Protein AF-A0A257ZHX4-F1 (afdb_monomer_lite)

Radius of gyration: 22.16 Å; chains: 1; bounding box: 63×64×42 Å

Secondary structure (DSSP, 8-state):
--------------PPPPPS---B-STTSSTT-------TT--TTTGGG--------------S-TTSPPP------EEETTEEE-B-TTS-B-

pLDDT: mean 87.02, std 14.33, range [40.84, 96.75]

Sequence (94 aa):
MKLFSLTATLATLATPALSDQPVWDTFNGTLAATKFADAESLTPESISRLERAWEVRTGDVSDGSGDLPETVWSATPIYANETLYLGTPFYRIL

Structure (mmCIF, N/CA/C/O backbone):
data_AF-A0A257ZHX4-F1
#
_entry.id   AF-A0A257ZHX4-F1
#
loop_
_atom_site.group_PDB
_atom_site.id
_atom_site.type_symbol
_atom_site.label_atom_id
_atom_site.label_alt_id
_atom_site.label_comp_id
_atom_site.label_asym_id
_atom_site.label_entity_id
_atom_site.label_seq_id
_atom_site.pdbx_PDB_ins_code
_atom_site.Cartn_x
_atom_site.Cartn_y
_atom_site.Cartn_z
_atom_site.occupancy
_atom_site.B_iso_or_equiv
_atom_site.auth_seq_id
_atom_site.auth_comp_id
_atom_site.auth_asym_id
_atom_site.auth_atom_id
_atom_site.pdbx_PDB_model_num
ATOM 1 N N . MET A 1 1 ? -40.909 -46.155 21.821 1.00 41.62 1 MET A N 1
ATOM 2 C CA . MET A 1 1 ? -41.057 -45.011 20.897 1.00 41.62 1 MET A CA 1
ATOM 3 C C . MET A 1 1 ? -39.836 -44.118 21.097 1.00 41.62 1 MET A C 1
ATOM 5 O O . MET A 1 1 ? -39.742 -43.480 22.134 1.00 41.62 1 MET A O 1
ATOM 9 N N . LYS A 1 2 ? -38.815 -44.218 20.233 1.00 40.84 2 LYS A N 1
ATOM 10 C CA . LYS A 1 2 ? -37.549 -43.476 20.391 1.00 40.84 2 LYS A CA 1
ATOM 11 C C . LYS A 1 2 ? -37.723 -42.082 19.784 1.00 40.84 2 LYS A C 1
ATOM 13 O O . LYS A 1 2 ? -37.907 -41.983 18.576 1.00 40.84 2 LYS A O 1
ATOM 18 N N . LEU A 1 3 ? -37.702 -41.038 20.613 1.00 45.91 3 LEU A N 1
ATOM 19 C CA . LEU A 1 3 ? -37.600 -39.658 20.137 1.00 45.91 3 LEU A CA 1
ATOM 20 C C . LEU A 1 3 ? -36.177 -39.435 19.608 1.00 45.91 3 LEU A C 1
ATOM 22 O O . LEU A 1 3 ? -35.213 -39.580 20.355 1.00 45.91 3 LEU A O 1
ATOM 26 N N . PHE A 1 4 ? -36.053 -39.092 18.329 1.00 48.56 4 PHE A N 1
ATOM 27 C CA . PHE A 1 4 ? -34.826 -38.534 17.769 1.00 48.56 4 PHE A CA 1
ATOM 28 C C . PHE A 1 4 ? -34.856 -37.016 17.982 1.00 48.56 4 PHE A C 1
ATOM 30 O O . PHE A 1 4 ? -35.714 -36.337 17.422 1.00 48.56 4 PHE A O 1
ATOM 37 N N . SER A 1 5 ? -33.945 -36.486 18.802 1.00 56.19 5 SER A N 1
ATOM 38 C CA . SER A 1 5 ? -33.716 -35.040 18.901 1.00 56.19 5 SER A CA 1
ATOM 39 C C . SER A 1 5 ? -32.950 -34.565 17.671 1.00 56.19 5 SER A C 1
ATOM 41 O O . SER A 1 5 ? -31.840 -35.027 17.411 1.00 56.19 5 SER A O 1
ATOM 43 N N . LEU A 1 6 ? -33.549 -33.645 16.918 1.00 56.22 6 LEU A N 1
ATOM 44 C CA . LEU A 1 6 ? -32.917 -32.965 15.795 1.00 56.22 6 LEU A CA 1
ATOM 45 C C . LEU A 1 6 ? -32.160 -31.745 16.341 1.00 56.22 6 LEU A C 1
ATOM 47 O O . LEU A 1 6 ? -32.764 -30.720 16.650 1.00 56.22 6 LEU A O 1
ATOM 51 N N . THR A 1 7 ? -30.846 -31.854 16.521 1.00 59.16 7 THR A N 1
ATOM 52 C CA . THR A 1 7 ? -30.015 -30.710 16.919 1.00 59.16 7 THR A CA 1
ATOM 53 C C . THR A 1 7 ? -29.751 -29.855 15.681 1.00 59.16 7 THR A C 1
ATOM 55 O O . THR A 1 7 ? -28.979 -30.247 14.810 1.00 59.16 7 THR A O 1
ATOM 58 N N . ALA A 1 8 ? -30.415 -28.705 15.568 1.00 61.91 8 ALA A N 1
ATOM 59 C CA . ALA A 1 8 ? -30.152 -27.747 14.500 1.00 61.91 8 ALA A CA 1
ATOM 60 C C . ALA A 1 8 ? -28.822 -27.026 14.769 1.00 61.91 8 ALA A C 1
ATOM 62 O O . ALA A 1 8 ? -28.694 -26.284 15.742 1.00 61.91 8 ALA A O 1
ATOM 63 N N . THR A 1 9 ? -27.820 -27.249 13.922 1.00 65.56 9 THR A N 1
ATOM 64 C CA . THR A 1 9 ? -26.568 -26.487 13.947 1.00 65.56 9 THR A CA 1
ATOM 65 C C . THR A 1 9 ? -26.815 -25.136 13.275 1.00 65.56 9 THR A C 1
ATOM 67 O O . THR A 1 9 ? -27.001 -25.080 12.060 1.00 65.56 9 THR A O 1
ATOM 70 N N . LEU A 1 10 ? -26.852 -24.041 14.042 1.00 65.88 10 LEU A N 1
ATOM 71 C CA . LEU A 1 10 ? -26.828 -22.699 13.458 1.00 65.88 10 LEU A CA 1
ATOM 72 C C . LEU A 1 10 ? -25.433 -22.445 12.878 1.00 65.88 10 LEU A C 1
ATOM 74 O O . LEU A 1 10 ? -24.462 -22.324 13.622 1.00 65.88 10 LEU A O 1
ATOM 78 N N . ALA A 1 11 ? -25.337 -22.346 11.555 1.00 64.25 11 ALA A N 1
ATOM 79 C CA . ALA A 1 11 ? -24.163 -21.783 10.908 1.00 64.25 11 ALA A CA 1
ATOM 80 C C . ALA A 1 11 ? -24.179 -20.262 11.123 1.00 64.25 11 ALA A C 1
ATOM 82 O O . ALA A 1 11 ? -25.008 -19.555 10.552 1.00 64.25 11 ALA A O 1
ATOM 83 N N . THR A 1 12 ? -23.288 -19.751 11.970 1.00 66.75 12 THR A N 1
ATOM 84 C CA . THR A 1 12 ? -23.017 -18.313 12.063 1.00 66.75 12 THR A CA 1
ATOM 85 C C . THR A 1 12 ? -22.351 -17.867 10.767 1.00 66.75 12 THR A C 1
ATOM 87 O O . THR A 1 12 ? -21.180 -18.165 10.537 1.00 66.75 12 THR A O 1
ATOM 90 N N . LEU A 1 13 ? -23.096 -17.175 9.905 1.00 65.88 13 LEU A N 1
ATOM 91 C CA . LEU A 1 13 ? -22.505 -16.449 8.787 1.00 65.88 13 LEU A CA 1
ATOM 92 C C . LEU A 1 13 ? -21.652 -15.324 9.379 1.00 65.88 13 LEU A C 1
ATOM 94 O O . LEU A 1 13 ? -22.164 -14.493 10.128 1.00 65.88 13 LEU A O 1
ATOM 98 N N . ALA A 1 14 ? -20.352 -15.326 9.089 1.00 63.59 14 ALA A N 1
ATOM 99 C CA . ALA A 1 14 ? -19.483 -14.225 9.468 1.00 63.59 14 ALA A CA 1
ATOM 100 C C . ALA A 1 14 ? -19.922 -12.980 8.689 1.00 63.59 14 ALA A C 1
ATOM 102 O O . ALA A 1 14 ? -19.848 -12.951 7.460 1.00 63.59 14 ALA A O 1
ATOM 103 N N . THR A 1 15 ? -20.412 -11.966 9.398 1.00 64.25 15 THR A N 1
ATOM 104 C CA . THR A 1 15 ? -20.640 -10.648 8.811 1.00 64.25 15 THR A CA 1
ATOM 105 C C . THR A 1 15 ? -19.277 -10.086 8.404 1.00 64.25 15 THR A C 1
ATOM 107 O O . THR A 1 15 ? -18.366 -10.116 9.238 1.00 64.25 15 THR A O 1
ATOM 110 N N . PRO A 1 16 ? -19.088 -9.600 7.164 1.00 66.31 16 PRO A N 1
ATOM 111 C CA . PRO A 1 16 ? -17.849 -8.922 6.811 1.00 66.31 16 PRO A CA 1
ATOM 112 C C . PRO A 1 16 ? -17.652 -7.751 7.776 1.00 66.31 16 PRO A C 1
ATOM 114 O O . PRO A 1 16 ? -18.567 -6.951 7.983 1.00 66.31 16 PRO A O 1
ATOM 117 N N . ALA A 1 17 ? -16.485 -7.694 8.413 1.00 66.75 17 ALA A N 1
ATOM 118 C CA . ALA A 1 17 ? -16.132 -6.563 9.252 1.00 66.75 17 ALA A CA 1
ATOM 119 C C . ALA A 1 17 ? -16.093 -5.309 8.369 1.00 66.75 17 ALA A C 1
ATOM 121 O O . ALA A 1 17 ? -15.441 -5.302 7.323 1.00 66.75 17 ALA A O 1
ATOM 122 N N . LEU A 1 18 ? -16.820 -4.268 8.773 1.00 68.81 18 LEU A N 1
ATOM 123 C CA . LEU A 1 18 ? -16.681 -2.949 8.168 1.00 68.81 18 LEU A CA 1
ATOM 124 C C . LEU A 1 18 ? -15.286 -2.419 8.513 1.00 68.81 18 LEU A C 1
ATOM 126 O O . LEU A 1 18 ? -14.844 -2.557 9.651 1.00 68.81 18 LEU A O 1
ATOM 130 N N . SER A 1 19 ? -14.590 -1.851 7.529 1.00 75.94 19 SER A N 1
ATOM 131 C CA . SER A 1 19 ? -13.330 -1.154 7.789 1.00 75.94 19 SER A CA 1
ATOM 132 C C . SER A 1 19 ? -13.611 0.099 8.611 1.00 75.94 19 SER A C 1
ATOM 134 O O . SER A 1 19 ? -14.458 0.902 8.218 1.00 75.94 19 SER A O 1
ATOM 136 N N . ASP A 1 20 ? -12.857 0.301 9.691 1.00 82.94 20 ASP A N 1
ATOM 137 C CA . ASP A 1 20 ? -12.895 1.545 10.472 1.00 82.94 20 ASP A CA 1
ATOM 138 C C . ASP A 1 20 ? -12.445 2.756 9.633 1.00 82.94 20 ASP A C 1
ATOM 140 O O . ASP A 1 20 ? -12.836 3.888 9.900 1.00 82.94 20 ASP A O 1
ATOM 144 N N . GLN A 1 21 ? -11.642 2.516 8.589 1.00 85.50 21 GLN A N 1
ATOM 145 C CA . GLN A 1 21 ? -11.196 3.514 7.616 1.00 85.50 21 GLN A CA 1
ATOM 146 C C . GLN A 1 21 ? -11.487 3.023 6.192 1.00 85.50 21 GLN A C 1
ATOM 148 O O . GLN A 1 21 ? -10.648 2.360 5.574 1.00 85.50 21 GLN A O 1
ATOM 153 N N . PRO A 1 22 ? -12.690 3.291 5.652 1.00 87.56 22 PRO A N 1
ATOM 154 C CA . PRO A 1 22 ? -13.109 2.767 4.353 1.00 87.56 22 PRO A CA 1
ATOM 155 C C . PRO A 1 22 ? -12.551 3.554 3.156 1.00 87.56 22 PRO A C 1
ATOM 157 O O . PRO A 1 22 ? -12.795 3.163 2.018 1.00 87.56 22 PRO A O 1
ATOM 160 N N . VAL A 1 23 ? -11.836 4.664 3.376 1.00 91.94 23 VAL A N 1
ATOM 161 C CA . VAL A 1 23 ? -11.325 5.532 2.303 1.00 91.94 23 VAL A CA 1
ATOM 162 C C . VAL A 1 23 ? -9.923 6.048 2.634 1.00 91.94 23 VAL A C 1
ATOM 164 O O . VAL A 1 23 ? -9.664 6.516 3.737 1.00 91.94 23 VAL A O 1
ATOM 167 N N . TRP A 1 24 ? -9.038 5.994 1.640 1.00 95.25 24 TRP A N 1
ATOM 168 C CA . TRP A 1 24 ? -7.734 6.653 1.589 1.00 95.25 24 TRP A CA 1
ATOM 169 C C . TRP A 1 24 ? -7.505 7.133 0.150 1.00 95.25 24 TRP A C 1
ATOM 171 O O . TRP A 1 24 ? -6.779 6.519 -0.632 1.00 95.25 24 TRP A O 1
ATOM 181 N N . ASP A 1 25 ? -8.206 8.196 -0.237 1.00 94.56 25 ASP A N 1
ATOM 182 C CA . ASP A 1 25 ? -8.335 8.658 -1.627 1.00 94.56 25 ASP A CA 1
ATOM 183 C C . ASP A 1 25 ? -7.343 9.769 -2.013 1.00 94.56 25 ASP A C 1
ATOM 185 O O . ASP A 1 25 ? -7.307 10.224 -3.157 1.00 94.56 25 ASP A O 1
ATOM 189 N N . THR A 1 26 ? -6.479 10.173 -1.081 1.00 94.50 26 THR A N 1
ATOM 190 C CA . THR A 1 26 ? -5.400 11.135 -1.320 1.00 94.50 26 THR A CA 1
ATOM 191 C C . THR A 1 26 ? -4.045 10.541 -0.954 1.00 94.50 26 THR A C 1
ATOM 193 O O . THR A 1 26 ? -3.932 9.680 -0.082 1.00 94.50 26 THR A O 1
ATOM 196 N N . PHE A 1 27 ? -2.976 11.046 -1.579 1.00 93.19 27 PHE A N 1
ATOM 197 C CA . PHE A 1 27 ? -1.614 10.534 -1.378 1.00 93.19 27 PHE A CA 1
ATOM 198 C C . PHE A 1 27 ? -1.164 10.530 0.097 1.00 93.19 27 PHE A C 1
ATOM 200 O O . PHE A 1 27 ? -0.326 9.729 0.483 1.00 93.19 27 PHE A O 1
ATOM 207 N N . ASN A 1 28 ? -1.7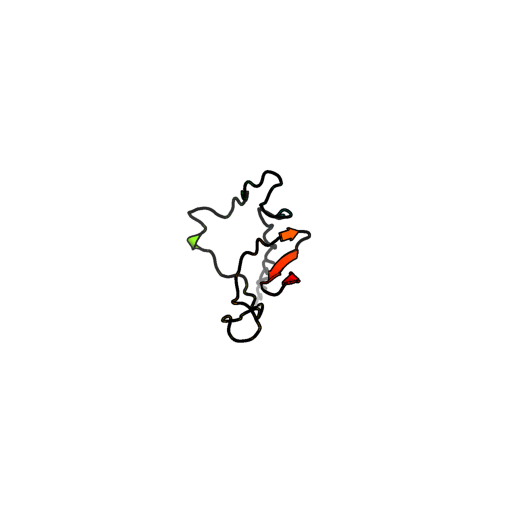10 11.401 0.950 1.00 95.25 28 ASN A N 1
ATOM 208 C CA . ASN A 1 28 ? -1.322 11.508 2.361 1.00 95.25 28 ASN A CA 1
ATOM 209 C C . ASN A 1 28 ? -2.511 11.340 3.326 1.00 95.25 28 ASN A C 1
ATOM 211 O O . ASN A 1 28 ? -2.501 11.915 4.417 1.00 95.25 28 ASN A O 1
ATOM 215 N N . GLY A 1 29 ? -3.536 10.584 2.928 1.00 92.62 29 GLY A N 1
ATOM 216 C CA . GLY A 1 29 ? -4.738 10.311 3.723 1.00 92.62 29 GLY A CA 1
ATOM 217 C C . GLY A 1 29 ? -5.747 11.457 3.699 1.00 92.62 29 GLY A C 1
ATOM 218 O O . GLY A 1 29 ? -6.911 11.246 3.388 1.00 92.62 29 GLY A O 1
ATOM 219 N N . THR A 1 30 ? -5.292 12.694 3.912 1.00 91.44 30 THR A N 1
ATOM 220 C CA . THR A 1 30 ? -6.105 13.909 3.755 1.00 91.44 30 THR A CA 1
ATOM 221 C C . THR A 1 30 ? -5.418 14.940 2.858 1.00 91.44 30 THR A C 1
ATOM 223 O O . THR A 1 30 ? -4.196 14.924 2.684 1.00 91.44 30 THR A O 1
ATOM 226 N N . LEU A 1 31 ? -6.182 15.915 2.350 1.00 93.62 31 LEU A N 1
ATOM 227 C CA . LEU A 1 31 ? -5.632 17.071 1.622 1.00 93.62 31 LEU A CA 1
ATOM 228 C C . LEU A 1 31 ? -4.692 17.937 2.481 1.00 93.62 31 LEU A C 1
ATOM 230 O O . LEU A 1 31 ? -3.832 18.626 1.940 1.00 93.62 31 LEU A O 1
ATOM 234 N N . ALA A 1 32 ? -4.815 17.872 3.810 1.00 95.75 32 ALA A N 1
ATOM 235 C CA . ALA A 1 32 ? -3.896 18.512 4.754 1.00 95.75 32 ALA A CA 1
ATOM 236 C C . ALA A 1 32 ? -2.596 17.710 4.977 1.00 95.75 32 ALA A C 1
ATOM 238 O O . ALA A 1 32 ? -1.732 18.133 5.739 1.00 95.75 32 ALA A O 1
ATOM 239 N N . ALA A 1 33 ? -2.455 16.557 4.318 1.00 95.56 33 ALA A N 1
ATOM 240 C CA . ALA A 1 33 ? -1.286 15.690 4.342 1.00 95.56 33 ALA A CA 1
ATOM 241 C C . ALA A 1 33 ? -0.866 15.163 5.726 1.00 95.56 33 ALA A C 1
ATOM 243 O O . ALA A 1 33 ? 0.319 14.975 5.998 1.00 95.56 33 ALA A O 1
ATOM 244 N N . THR A 1 34 ? -1.838 14.875 6.592 1.00 94.50 34 THR A N 1
ATOM 245 C CA . THR A 1 34 ? -1.586 14.435 7.975 1.00 94.50 34 THR A CA 1
ATOM 246 C C . THR A 1 34 ? -1.078 13.000 8.097 1.00 94.50 34 THR A C 1
ATOM 248 O O . THR A 1 34 ? -0.476 12.668 9.115 1.00 94.50 34 THR A O 1
ATOM 251 N N . LYS A 1 35 ? -1.336 12.142 7.096 1.00 94.75 35 LYS A N 1
ATOM 252 C CA . LYS A 1 35 ? -1.102 10.686 7.154 1.00 94.75 35 LYS A CA 1
ATOM 253 C C . LYS A 1 35 ? -1.766 10.006 8.366 1.00 94.75 35 LYS A C 1
ATOM 255 O O . LYS A 1 35 ? -1.310 8.958 8.812 1.00 94.75 35 LYS A O 1
ATOM 260 N N . PHE A 1 36 ? -2.827 10.605 8.905 1.00 93.50 36 PHE A N 1
ATOM 261 C CA . PHE A 1 36 ? -3.568 10.074 10.046 1.00 93.50 36 PHE A CA 1
ATOM 262 C C . PHE A 1 36 ? -4.652 9.096 9.576 1.00 93.50 36 PHE A C 1
ATOM 264 O O . PHE A 1 36 ? -5.399 9.423 8.657 1.00 93.50 36 PHE A O 1
ATOM 271 N N . ALA A 1 37 ? -4.732 7.929 10.218 1.00 91.38 37 ALA A N 1
ATOM 272 C CA . ALA A 1 37 ? -5.791 6.941 10.031 1.00 91.38 37 ALA A CA 1
ATOM 273 C C . ALA A 1 37 ? -6.618 6.851 11.319 1.00 91.38 37 ALA A C 1
ATOM 275 O O . ALA A 1 37 ? -6.056 6.584 12.380 1.00 91.38 37 ALA A O 1
ATOM 276 N N . ASP A 1 38 ? -7.932 7.037 11.224 1.00 88.06 38 ASP A N 1
ATOM 277 C CA . ASP A 1 38 ? -8.851 6.964 12.368 1.00 88.06 38 ASP A CA 1
ATOM 278 C C . ASP A 1 38 ? -9.407 5.535 12.532 1.00 88.06 38 ASP A C 1
ATOM 280 O O . ASP A 1 38 ? -10.593 5.271 12.350 1.00 88.06 38 ASP A O 1
ATOM 284 N N . ALA A 1 39 ? -8.502 4.570 12.739 1.00 90.44 39 ALA A N 1
ATOM 285 C CA . ALA A 1 39 ? -8.831 3.151 12.889 1.00 90.44 39 ALA A CA 1
ATOM 286 C C . ALA A 1 39 ? -8.837 2.745 14.371 1.00 90.44 39 ALA A C 1
ATOM 288 O O . ALA A 1 39 ? -7.780 2.522 14.963 1.00 90.44 39 ALA A O 1
ATOM 289 N N . GLU A 1 40 ? -10.022 2.628 14.969 1.00 89.88 40 GLU A N 1
ATOM 290 C CA . GLU A 1 40 ? -10.185 2.367 16.406 1.00 89.88 40 GLU A CA 1
ATOM 291 C C . GLU A 1 40 ? -9.833 0.925 16.813 1.00 89.88 40 GLU A C 1
ATOM 293 O O . GLU A 1 40 ? -9.392 0.679 17.937 1.00 89.88 40 GLU A O 1
ATOM 298 N N . SER A 1 41 ? -9.990 -0.047 15.909 1.00 88.44 41 SER A N 1
ATOM 299 C CA . SER A 1 41 ? -9.702 -1.464 16.178 1.00 88.44 41 SER A CA 1
ATOM 300 C C . SER A 1 41 ? -8.207 -1.797 16.261 1.00 88.44 41 SER A C 1
ATOM 302 O O . SER A 1 41 ? -7.838 -2.852 16.796 1.00 88.44 41 SER A O 1
ATOM 304 N N . LEU A 1 42 ? -7.332 -0.917 15.761 1.00 90.62 42 LEU A N 1
ATOM 305 C CA . LEU A 1 42 ? -5.879 -1.088 15.760 1.00 90.62 42 LEU A CA 1
ATOM 306 C C . LEU A 1 42 ? -5.248 -0.341 16.943 1.00 90.62 42 LEU A C 1
ATOM 308 O O . LEU A 1 42 ? -4.823 0.806 16.830 1.00 90.62 42 LEU A O 1
ATOM 312 N N . THR A 1 43 ? -5.151 -1.019 18.086 1.00 94.12 43 THR A N 1
ATOM 313 C CA . THR A 1 43 ? -4.586 -0.486 19.333 1.00 94.12 43 THR A CA 1
ATOM 314 C C . THR A 1 43 ? -3.271 -1.195 19.689 1.00 94.12 43 THR A C 1
ATOM 316 O O . THR A 1 43 ? -2.989 -2.279 19.159 1.00 94.12 43 THR A O 1
ATOM 319 N N . PRO A 1 44 ? -2.454 -0.653 20.617 1.00 96.31 44 PRO A N 1
ATOM 320 C CA . PRO A 1 44 ? -1.264 -1.345 21.124 1.00 96.31 44 PRO A CA 1
ATOM 321 C C . PRO A 1 44 ? -1.543 -2.763 21.657 1.00 96.31 44 PRO A C 1
ATOM 323 O O . PRO A 1 44 ? -0.697 -3.648 21.549 1.00 96.31 44 PRO A O 1
ATOM 326 N N . GLU A 1 45 ? -2.738 -3.007 22.195 1.00 96.50 45 GLU A N 1
ATOM 327 C CA . GLU A 1 45 ? -3.171 -4.301 22.727 1.00 96.50 45 GLU A CA 1
ATOM 328 C C . GLU A 1 45 ? -3.659 -5.266 21.633 1.00 96.50 45 GLU A C 1
ATOM 330 O O . GLU A 1 45 ? -3.655 -6.483 21.844 1.00 96.50 45 GLU A O 1
ATOM 335 N N . SER A 1 46 ? -4.123 -4.760 20.481 1.00 94.12 46 SER A N 1
ATOM 336 C CA . SER A 1 46 ? -4.628 -5.587 19.374 1.00 94.12 46 SER A CA 1
ATOM 337 C C . SER A 1 46 ? -3.586 -5.903 18.306 1.00 94.12 46 SER A C 1
ATOM 339 O O . SER A 1 46 ? -3.666 -6.973 17.700 1.00 94.12 46 SER A O 1
ATOM 341 N N . ILE A 1 47 ? -2.570 -5.050 18.130 1.00 94.94 47 ILE A N 1
ATOM 342 C CA . ILE A 1 47 ? -1.596 -5.156 17.033 1.00 94.94 47 ILE A CA 1
ATOM 343 C C . ILE A 1 47 ? -0.823 -6.484 17.015 1.00 94.94 47 ILE A C 1
ATOM 345 O O . ILE A 1 47 ? -0.449 -6.979 15.954 1.00 94.94 47 ILE A O 1
ATOM 349 N N . SER A 1 48 ? -0.628 -7.104 18.182 1.00 96.44 48 SER A N 1
ATOM 350 C CA . SER A 1 48 ? 0.068 -8.390 18.320 1.00 96.44 48 SER A CA 1
ATOM 351 C C . SER A 1 48 ? -0.699 -9.579 17.734 1.00 96.44 48 SER A C 1
ATOM 353 O O . SER A 1 48 ? -0.108 -10.636 17.529 1.00 96.44 48 SER A O 1
ATOM 355 N N . ARG A 1 49 ? -2.001 -9.420 17.463 1.00 95.31 49 ARG A N 1
ATOM 356 C CA . ARG A 1 49 ? -2.869 -10.458 16.888 1.00 95.31 49 ARG A CA 1
ATOM 357 C C . ARG A 1 49 ? -3.024 -10.347 15.373 1.00 95.31 49 ARG A C 1
ATOM 359 O O . ARG A 1 49 ? -3.807 -11.100 14.803 1.00 95.31 49 ARG A O 1
ATOM 366 N N . LEU A 1 50 ? -2.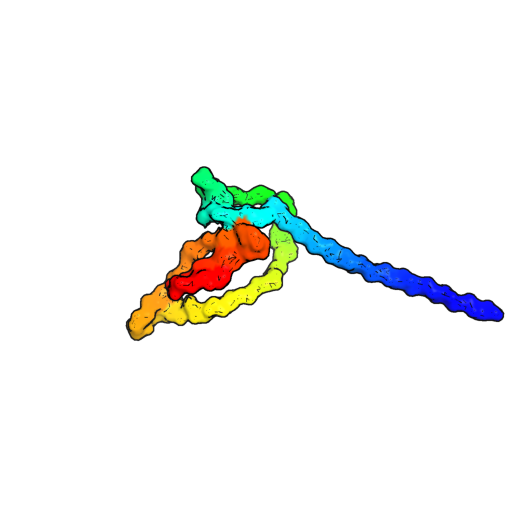354 -9.393 14.725 1.00 94.56 50 LEU A N 1
ATOM 367 C CA . LEU A 1 50 ? -2.458 -9.245 13.278 1.00 94.56 50 LEU A CA 1
ATOM 368 C C . LEU A 1 50 ? -1.845 -10.443 12.553 1.00 94.56 50 LEU A C 1
ATOM 370 O O . LEU A 1 50 ? -0.740 -10.892 12.856 1.00 94.56 50 LEU A O 1
ATOM 374 N N . GLU A 1 51 ? -2.554 -10.896 11.528 1.00 95.44 51 GLU A N 1
ATOM 375 C CA . GLU A 1 51 ? -2.114 -11.938 10.612 1.00 95.44 51 GLU A CA 1
ATOM 376 C C . GLU A 1 51 ? -2.086 -11.384 9.185 1.00 95.44 51 GLU A C 1
ATOM 378 O O . GLU A 1 51 ? -2.787 -10.427 8.844 1.00 95.44 51 GLU A O 1
ATOM 383 N N . ARG A 1 52 ? -1.262 -11.982 8.320 1.00 96.31 52 ARG A N 1
ATOM 384 C CA . ARG A 1 52 ? -1.214 -11.593 6.909 1.00 96.31 52 ARG A CA 1
ATOM 385 C C . ARG A 1 52 ? -2.503 -12.032 6.217 1.00 96.31 52 ARG A C 1
ATOM 387 O O . ARG A 1 52 ? -2.696 -13.223 5.999 1.00 96.31 52 ARG A O 1
ATOM 394 N N . ALA A 1 53 ? -3.331 -11.071 5.816 1.00 95.38 53 ALA A N 1
ATOM 395 C CA . ALA A 1 53 ? -4.564 -11.353 5.083 1.00 95.38 53 ALA A CA 1
ATOM 396 C C . ALA A 1 53 ? -4.306 -11.778 3.625 1.00 95.38 53 ALA A C 1
ATOM 398 O O . ALA A 1 53 ? -4.968 -12.678 3.115 1.00 95.38 53 ALA A O 1
ATOM 399 N N . TRP A 1 54 ? -3.345 -11.141 2.949 1.00 96.75 54 TRP A N 1
ATOM 400 C CA . TRP A 1 54 ? -2.995 -11.427 1.555 1.00 96.75 54 TRP A CA 1
ATOM 401 C C . TRP A 1 54 ? -1.570 -10.965 1.225 1.00 96.75 54 TRP A C 1
ATOM 403 O O . TRP A 1 54 ? -0.932 -10.241 1.989 1.00 96.75 54 TRP A O 1
ATOM 413 N N . GLU A 1 55 ? -1.062 -11.412 0.078 1.00 96.62 55 GLU A N 1
ATOM 414 C CA . GLU A 1 55 ? 0.222 -10.998 -0.489 1.00 96.62 55 GLU A CA 1
ATOM 415 C C . GLU A 1 55 ? 0.098 -10.918 -2.015 1.00 96.62 55 GLU A C 1
ATOM 417 O O . GLU A 1 55 ? -0.559 -11.759 -2.627 1.00 96.62 55 GLU A O 1
ATOM 422 N N . VAL A 1 56 ? 0.753 -9.930 -2.631 1.00 94.69 56 VAL A N 1
ATOM 423 C CA . VAL A 1 56 ? 0.857 -9.803 -4.090 1.00 94.69 56 VAL A CA 1
ATOM 424 C C . VAL A 1 56 ? 2.323 -9.752 -4.512 1.00 94.69 56 VAL A C 1
ATOM 426 O O . VAL A 1 56 ? 3.139 -9.047 -3.918 1.00 94.69 56 VAL A O 1
ATOM 429 N N . ARG A 1 57 ? 2.669 -10.503 -5.559 1.00 95.19 57 ARG A N 1
ATOM 430 C CA . ARG A 1 57 ? 3.987 -10.463 -6.202 1.00 95.19 57 ARG A CA 1
ATOM 431 C C . ARG A 1 57 ? 3.845 -9.699 -7.510 1.00 95.19 57 ARG A C 1
ATOM 433 O O . ARG A 1 57 ? 3.300 -10.228 -8.471 1.00 95.19 57 ARG A O 1
ATOM 440 N N . THR A 1 58 ? 4.309 -8.449 -7.538 1.00 95.25 58 THR A N 1
ATOM 441 C CA . THR A 1 58 ? 4.173 -7.596 -8.729 1.00 95.25 58 THR A CA 1
ATOM 442 C C . THR A 1 58 ? 5.009 -8.127 -9.891 1.00 95.25 58 THR A C 1
ATOM 444 O O . THR A 1 58 ? 4.563 -8.072 -11.032 1.00 95.25 58 THR A O 1
ATOM 447 N N . GLY A 1 59 ? 6.207 -8.647 -9.607 1.00 94.69 59 GLY A N 1
ATOM 448 C CA . GLY A 1 59 ? 7.205 -9.022 -10.613 1.00 94.69 59 GLY A CA 1
ATOM 449 C C . GLY A 1 59 ? 8.063 -7.849 -11.107 1.00 94.69 59 GLY A C 1
ATOM 450 O O . GLY A 1 59 ? 8.948 -8.069 -11.923 1.00 94.69 59 GLY A O 1
ATOM 451 N N . ASP A 1 60 ? 7.844 -6.628 -10.601 1.00 94.75 60 ASP A N 1
ATOM 452 C CA . ASP A 1 60 ? 8.703 -5.470 -10.891 1.00 94.75 60 ASP A CA 1
ATOM 453 C C . ASP A 1 60 ? 9.951 -5.515 -10.011 1.00 94.75 60 ASP A C 1
ATOM 455 O O . ASP A 1 60 ? 10.011 -4.875 -8.961 1.00 94.75 60 ASP A O 1
ATOM 459 N N . VAL A 1 61 ? 10.917 -6.330 -10.430 1.00 95.19 61 VAL A N 1
ATOM 460 C CA . VAL A 1 61 ? 12.209 -6.507 -9.765 1.00 95.19 61 VAL A CA 1
ATOM 461 C C . VAL A 1 61 ? 13.321 -6.459 -10.813 1.00 95.19 61 VAL A C 1
ATOM 463 O O . VAL A 1 61 ? 13.285 -7.203 -11.789 1.00 95.19 61 VAL A O 1
ATOM 466 N N . SER A 1 62 ? 14.309 -5.599 -10.589 1.00 96.06 62 SER A N 1
ATOM 467 C CA . SER A 1 62 ? 15.573 -5.504 -11.319 1.00 96.06 62 SER A CA 1
ATOM 468 C C . SER A 1 62 ? 16.687 -5.200 -10.322 1.00 96.06 62 SER A C 1
ATOM 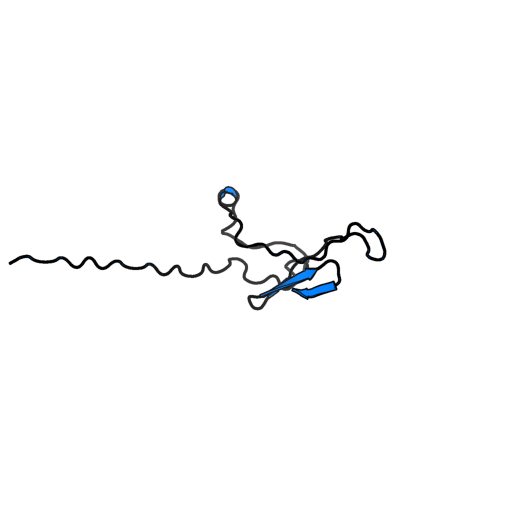470 O O . SER A 1 62 ? 16.496 -4.405 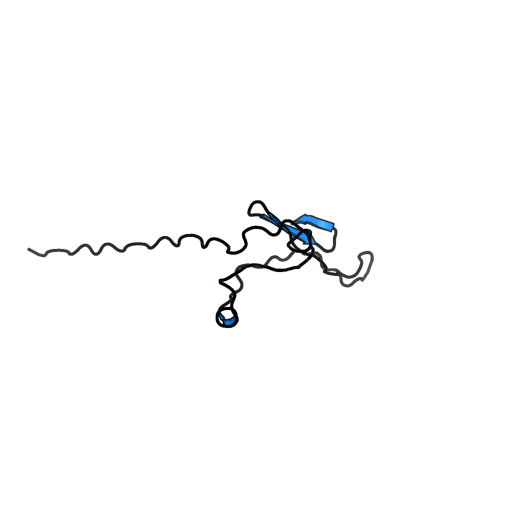-9.399 1.00 96.06 62 SER A O 1
ATOM 472 N N . ASP A 1 63 ? 17.847 -5.817 -10.525 1.00 95.81 63 ASP A N 1
ATOM 473 C CA . ASP A 1 63 ? 19.080 -5.558 -9.775 1.00 95.81 63 ASP A CA 1
ATOM 474 C C . ASP A 1 63 ? 19.901 -4.393 -10.361 1.00 95.81 63 ASP A C 1
ATOM 476 O O . ASP A 1 63 ? 21.003 -4.112 -9.896 1.00 95.81 63 ASP A O 1
ATOM 480 N N . GLY A 1 64 ? 19.378 -3.719 -11.391 1.00 95.00 64 GLY A N 1
ATOM 481 C CA . GLY A 1 64 ? 20.063 -2.623 -12.071 1.00 95.00 64 GLY A CA 1
ATOM 482 C C . GLY A 1 64 ? 21.109 -3.075 -13.091 1.00 95.00 64 GLY A C 1
ATOM 483 O O . GLY A 1 64 ? 21.816 -2.230 -13.643 1.00 95.00 64 GLY A O 1
ATOM 484 N N . SER A 1 65 ? 21.240 -4.382 -13.344 1.00 94.31 65 SER A N 1
ATOM 485 C CA . SER A 1 65 ? 22.096 -4.896 -14.409 1.00 94.31 65 SER A CA 1
ATOM 486 C C . SER A 1 65 ? 21.408 -4.805 -15.779 1.00 94.31 65 SER A C 1
ATOM 488 O O . SER A 1 65 ? 20.200 -4.997 -15.923 1.00 94.31 65 SER A O 1
ATOM 490 N N . GLY A 1 66 ? 22.188 -4.506 -16.821 1.00 90.31 66 GLY A N 1
ATOM 491 C CA . GLY A 1 66 ? 21.659 -4.337 -18.176 1.00 90.31 66 GLY A CA 1
ATOM 492 C C . GLY A 1 66 ? 20.931 -3.004 -18.364 1.00 90.31 66 GLY A C 1
ATOM 493 O O . GLY A 1 66 ? 21.424 -1.963 -17.940 1.00 90.31 66 GLY A O 1
ATOM 494 N N . ASP A 1 67 ? 19.781 -3.038 -19.040 1.00 91.06 67 ASP A N 1
ATOM 495 C CA . ASP A 1 67 ? 19.078 -1.831 -19.503 1.00 91.06 67 ASP A CA 1
ATOM 496 C C . ASP A 1 67 ? 17.966 -1.350 -18.550 1.00 91.06 67 ASP A C 1
ATOM 498 O O . ASP A 1 67 ? 17.378 -0.289 -18.772 1.00 91.06 67 ASP A O 1
ATOM 502 N N . LEU A 1 68 ? 17.646 -2.117 -17.500 1.00 92.44 68 LEU A N 1
ATOM 503 C CA . LEU A 1 68 ? 16.627 -1.748 -16.515 1.00 92.44 68 LEU A CA 1
ATOM 504 C C . LEU A 1 68 ? 17.278 -1.141 -15.268 1.00 92.44 68 LEU A C 1
ATOM 506 O O . LEU A 1 68 ? 18.196 -1.749 -14.719 1.00 92.44 68 LEU A O 1
ATOM 510 N N . PRO A 1 69 ? 16.782 0.001 -14.757 1.00 92.19 69 PRO A N 1
ATOM 511 C CA . PRO A 1 69 ? 17.271 0.547 -13.497 1.00 92.19 69 PRO A CA 1
ATOM 512 C C . PRO A 1 69 ? 16.966 -0.400 -12.330 1.00 92.19 69 PRO A C 1
ATOM 514 O O . PRO A 1 69 ? 16.053 -1.226 -12.404 1.00 92.19 69 PRO A O 1
ATOM 517 N N . GLU A 1 70 ? 17.721 -0.252 -11.241 1.00 96.50 70 GLU A N 1
ATOM 518 C CA . GLU A 1 70 ? 17.458 -0.962 -9.989 1.00 96.50 70 GLU A CA 1
ATOM 519 C C . GLU A 1 70 ? 16.047 -0.643 -9.479 1.00 96.50 70 GLU A C 1
ATOM 521 O O . GLU A 1 70 ? 15.571 0.496 -9.550 1.00 96.50 70 GLU A O 1
ATOM 526 N N . THR A 1 71 ? 15.359 -1.660 -8.962 1.00 96.38 71 THR A N 1
ATOM 527 C CA . THR A 1 71 ? 14.022 -1.483 -8.405 1.00 96.38 71 THR A CA 1
ATOM 528 C C . THR A 1 71 ? 14.051 -0.613 -7.153 1.00 96.38 71 THR A C 1
ATOM 530 O O . THR A 1 71 ? 14.605 -0.987 -6.123 1.00 96.38 71 THR A O 1
ATOM 533 N N . VAL A 1 72 ? 13.330 0.507 -7.211 1.00 94.19 72 VAL A N 1
ATOM 534 C CA . VAL A 1 72 ? 13.052 1.371 -6.058 1.00 94.19 72 VAL A CA 1
ATOM 535 C C . VAL A 1 72 ? 11.555 1.367 -5.770 1.00 94.19 72 VAL A C 1
ATOM 537 O O . VAL A 1 72 ? 10.733 1.478 -6.680 1.00 94.19 72 VAL A O 1
ATOM 540 N N . TRP A 1 73 ? 11.190 1.258 -4.491 1.00 92.81 73 TRP A N 1
ATOM 541 C CA . TRP A 1 73 ? 9.799 1.281 -4.046 1.00 92.81 73 TRP A CA 1
ATOM 542 C C . TRP A 1 73 ? 9.490 2.554 -3.262 1.00 92.81 73 TRP A C 1
ATOM 544 O O . TRP A 1 73 ? 10.153 2.877 -2.278 1.00 92.81 73 TRP A O 1
ATOM 554 N N . SER A 1 74 ? 8.465 3.291 -3.682 1.00 91.38 74 SER A N 1
ATOM 555 C CA . SER A 1 74 ? 8.005 4.511 -2.995 1.00 91.38 74 SER A CA 1
ATOM 556 C C . SER A 1 74 ? 6.495 4.719 -3.131 1.00 91.38 74 SER A C 1
ATOM 558 O O . SER A 1 74 ? 5.997 5.839 -3.029 1.00 91.38 74 SER A O 1
ATOM 560 N N . ALA A 1 75 ? 5.754 3.639 -3.396 1.00 94.06 75 ALA A N 1
ATOM 561 C CA . ALA A 1 75 ? 4.313 3.712 -3.574 1.00 94.06 75 ALA A CA 1
ATOM 562 C C . ALA A 1 75 ? 3.620 4.107 -2.262 1.00 94.06 75 ALA A C 1
ATOM 564 O O . ALA A 1 75 ? 3.894 3.528 -1.210 1.00 94.06 75 ALA A O 1
ATOM 565 N N . THR A 1 76 ? 2.684 5.054 -2.348 1.00 95.44 76 THR A N 1
ATOM 566 C CA . THR A 1 76 ? 1.645 5.257 -1.331 1.00 95.44 76 THR A CA 1
ATOM 567 C C . THR A 1 76 ? 0.317 4.838 -1.960 1.00 95.44 76 THR A C 1
ATOM 569 O O . THR A 1 76 ? -0.171 5.561 -2.829 1.00 95.44 76 THR A O 1
ATOM 572 N N . PRO A 1 77 ? -0.213 3.647 -1.627 1.00 95.56 77 PRO A N 1
ATOM 573 C CA . PRO A 1 77 ? -1.41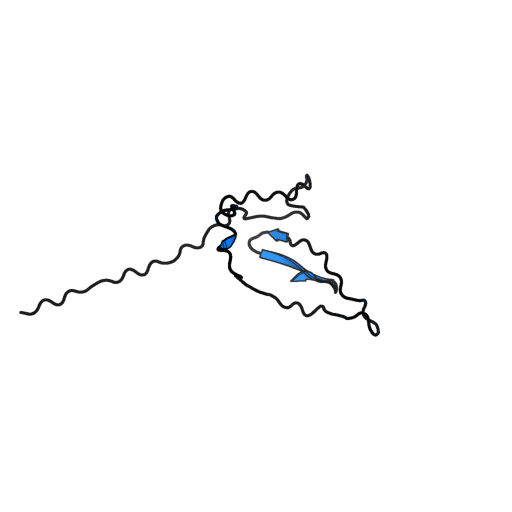8 3.122 -2.263 1.00 95.56 77 PRO A CA 1
ATOM 574 C C . PRO A 1 77 ? -2.641 4.009 -2.022 1.00 95.56 77 PRO A C 1
ATOM 576 O O . PRO A 1 77 ? -2.735 4.675 -0.990 1.00 95.56 77 PRO A O 1
ATOM 579 N N . ILE A 1 78 ? -3.586 3.968 -2.959 1.00 96.38 78 ILE A N 1
ATOM 580 C CA . ILE A 1 78 ? -4.883 4.641 -2.844 1.00 96.38 78 ILE A CA 1
ATOM 581 C C . ILE A 1 78 ? -5.955 3.583 -2.609 1.00 96.38 78 ILE A C 1
ATOM 583 O O . ILE A 1 78 ? -6.039 2.618 -3.365 1.00 96.38 78 ILE A O 1
ATOM 587 N N . TYR A 1 79 ? -6.782 3.769 -1.584 1.00 95.19 79 TYR A N 1
ATOM 588 C CA . TYR A 1 79 ? -7.952 2.931 -1.344 1.00 95.19 79 TYR A CA 1
ATOM 589 C C . TYR A 1 79 ? -9.217 3.758 -1.553 1.00 95.19 79 TYR A C 1
ATOM 591 O O . TYR A 1 79 ? -9.533 4.647 -0.764 1.00 95.19 79 TYR A O 1
ATOM 599 N N . ALA A 1 80 ? -9.926 3.494 -2.644 1.00 94.00 80 ALA A N 1
ATOM 600 C CA . ALA A 1 80 ? -11.134 4.221 -3.014 1.00 94.00 80 ALA A CA 1
ATOM 601 C C . ALA A 1 80 ? -12.087 3.286 -3.754 1.00 94.00 80 ALA A C 1
ATOM 603 O O . ALA A 1 80 ? -11.646 2.404 -4.490 1.00 94.00 80 ALA A O 1
ATOM 604 N N . ASN A 1 81 ? -13.397 3.489 -3.592 1.00 92.69 81 ASN A N 1
ATOM 605 C CA . ASN A 1 81 ? -14.421 2.668 -4.249 1.00 92.69 81 ASN A CA 1
ATOM 606 C C . ASN A 1 81 ? -14.191 1.161 -4.017 1.00 92.69 81 ASN A C 1
ATOM 608 O O . ASN A 1 81 ? -14.187 0.374 -4.962 1.00 92.69 81 ASN A O 1
ATOM 612 N N . GLU A 1 82 ? -13.895 0.791 -2.765 1.00 92.00 82 GLU A N 1
ATOM 613 C CA . GLU A 1 82 ? -13.621 -0.591 -2.333 1.00 92.00 82 GLU A CA 1
ATOM 614 C C . GLU A 1 82 ? -12.453 -1.274 -3.073 1.00 92.00 82 GLU A C 1
ATOM 616 O O . GLU A 1 82 ? -12.292 -2.491 -3.019 1.00 92.00 82 GLU A O 1
ATOM 621 N N . THR A 1 83 ? -11.605 -0.491 -3.744 1.00 94.00 83 THR A N 1
ATOM 622 C CA . THR A 1 83 ? -10.503 -0.969 -4.580 1.00 94.00 83 THR A CA 1
ATOM 623 C C . THR A 1 83 ? -9.187 -0.375 -4.097 1.00 94.00 83 THR A C 1
ATOM 625 O O . THR A 1 83 ? -9.085 0.826 -3.833 1.00 94.00 83 THR A O 1
ATOM 628 N N . LEU A 1 84 ? -8.167 -1.226 -3.987 1.00 95.31 84 LEU A N 1
ATOM 629 C CA . LEU A 1 84 ? -6.797 -0.815 -3.710 1.00 95.31 84 LEU A CA 1
ATOM 630 C C . LEU A 1 84 ? -6.063 -0.609 -5.035 1.00 95.31 84 LEU A C 1
ATOM 632 O O . LEU A 1 84 ? -5.880 -1.568 -5.773 1.00 95.31 84 LEU A O 1
ATOM 636 N N . TYR A 1 85 ? -5.617 0.616 -5.293 1.00 96.00 85 TYR A N 1
ATOM 637 C CA . TYR A 1 85 ? -4.799 0.969 -6.448 1.00 96.00 85 TYR A CA 1
ATOM 638 C C . TYR A 1 85 ? -3.337 1.064 -6.026 1.00 96.00 85 TYR A C 1
ATOM 640 O O . TYR A 1 85 ? -2.990 1.817 -5.103 1.00 96.00 85 TYR A O 1
ATOM 648 N N . LEU A 1 86 ? -2.468 0.331 -6.719 1.00 96.06 86 LEU A N 1
ATOM 649 C CA . LEU A 1 86 ? -1.048 0.262 -6.392 1.00 96.06 86 LEU A CA 1
ATOM 650 C C . LEU A 1 86 ? -0.173 0.597 -7.601 1.00 96.06 86 LEU A C 1
ATOM 652 O O . LEU A 1 86 ? -0.128 -0.149 -8.575 1.00 96.06 86 LEU A O 1
ATOM 656 N N . GLY A 1 87 ? 0.588 1.689 -7.501 1.00 95.75 87 GLY A N 1
ATOM 657 C CA . GLY A 1 87 ? 1.669 1.986 -8.441 1.00 95.75 87 GLY A CA 1
ATOM 658 C C . GLY A 1 87 ? 2.887 1.100 -8.190 1.00 95.75 87 GLY A C 1
ATOM 659 O O . GLY A 1 87 ? 3.315 0.949 -7.046 1.00 95.75 87 GLY A O 1
ATOM 660 N N . THR A 1 88 ? 3.456 0.529 -9.248 1.00 95.94 88 THR A N 1
ATOM 661 C CA . THR A 1 88 ? 4.627 -0.355 -9.170 1.00 95.94 88 THR A CA 1
ATOM 662 C C . THR A 1 88 ? 5.891 0.301 -9.762 1.00 95.94 88 THR A C 1
ATOM 664 O O . THR A 1 88 ? 5.783 1.275 -10.513 1.00 95.94 88 THR A O 1
ATOM 667 N N . PRO A 1 89 ? 7.102 -0.204 -9.445 1.00 95.56 89 PRO A N 1
ATOM 668 C CA . PRO A 1 89 ? 8.376 0.392 -9.864 1.00 95.56 89 PRO A CA 1
ATOM 669 C C . PRO A 1 89 ? 8.553 0.601 -11.373 1.00 95.56 89 PRO A C 1
ATOM 671 O O . PRO A 1 89 ? 9.238 1.540 -11.766 1.00 95.56 89 PRO A O 1
ATOM 674 N N . PHE A 1 90 ? 7.929 -0.224 -12.221 1.00 93.44 90 PHE A N 1
ATOM 675 C CA . PHE A 1 90 ? 7.985 -0.086 -13.683 1.00 93.44 90 PHE A CA 1
ATOM 676 C C . PHE A 1 90 ? 6.685 0.473 -14.272 1.00 93.44 90 PHE A C 1
ATOM 678 O O . PHE A 1 90 ? 6.260 0.087 -15.360 1.00 93.44 90 PHE A O 1
ATOM 6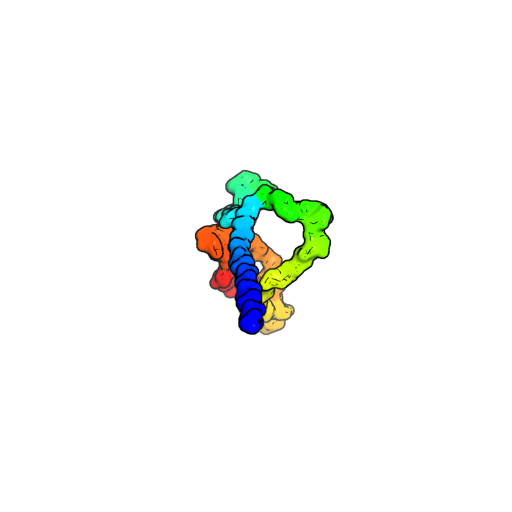85 N N . TYR A 1 91 ? 6.075 1.424 -13.560 1.00 91.81 91 TYR A N 1
ATOM 686 C CA . TYR A 1 91 ? 4.985 2.276 -14.052 1.00 91.81 91 TYR A CA 1
ATOM 687 C C . TYR A 1 91 ? 3.681 1.537 -14.382 1.00 91.81 91 TYR A C 1
ATOM 689 O O . TYR A 1 91 ? 2.916 1.976 -15.244 1.00 91.81 91 TYR A O 1
ATOM 697 N N . ARG A 1 92 ? 3.396 0.430 -13.687 1.00 94.50 92 ARG A N 1
ATOM 698 C CA . ARG A 1 92 ? 2.102 -0.259 -13.775 1.00 94.50 92 ARG A CA 1
ATOM 699 C C . ARG A 1 92 ? 1.204 0.175 -12.622 1.00 94.50 92 ARG A C 1
ATOM 701 O O . ARG A 1 92 ? 1.690 0.541 -11.553 1.00 94.50 92 ARG A O 1
ATOM 708 N N . ILE A 1 93 ? -0.104 0.119 -12.855 1.00 95.38 93 ILE A N 1
ATOM 709 C CA . ILE A 1 93 ? -1.125 0.220 -11.812 1.00 95.38 93 ILE A CA 1
ATOM 710 C C . ILE A 1 93 ? -1.754 -1.161 -11.676 1.00 95.38 93 ILE A C 1
ATOM 712 O O . ILE A 1 93 ? -2.198 -1.728 -12.678 1.00 95.38 93 ILE A O 1
ATOM 716 N N . LEU A 1 94 ? -1.729 -1.698 -10.459 1.00 94.31 94 LEU A N 1
ATOM 717 C CA . LEU A 1 94 ? -2.478 -2.888 -10.064 1.00 94.31 94 LEU A CA 1
ATOM 718 C C . LEU A 1 94 ? -3.770 -2.480 -9.363 1.00 94.31 94 LEU A C 1
ATOM 720 O O . LEU A 1 94 ? -3.729 -1.449 -8.646 1.00 94.31 94 LEU A O 1
#

Foldseek 3Di:
DDDDDDDDDDDPDDDPDDFPAQFQADLQSDPVNPVDDRGPCDDPVNVVVDDDPDDDDPVPADCCPDPDHGFDDDWRWGRDPNDIWTAGRVGDID